Protein AF-A0A1E1WW56-F1 (afdb_monomer_lite)

Radius of gyration: 37.4 Å; chains: 1; bounding box: 67×15×117 Å

Sequence (88 aa):
LPQKPLRSHLAARYLLSEARKHQTTEKRLCRAHQELQAKMDTYRCYLASSRKGRELYLQYHARGERSVEESARLVGLGLPKPFEKPQD

Structure (mmCIF, N/CA/C/O backbone):
data_AF-A0A1E1WW56-F1
#
_entry.id   AF-A0A1E1WW56-F1
#
loop_
_atom_site.group_PDB
_atom_site.id
_atom_site.type_symbol
_atom_site.label_atom_id
_atom_site.label_alt_id
_atom_site.label_comp_id
_atom_site.label_asym_id
_atom_site.label_entity_id
_atom_site.label_seq_id
_atom_site.pdbx_PDB_ins_code
_atom_site.Cartn_x
_atom_site.Cartn_y
_atom_site.Cartn_z
_atom_site.occupancy
_atom_site.B_iso_or_equiv
_atom_site.auth_seq_id
_atom_site.auth_comp_id
_atom_site.auth_asym_id
_atom_site.auth_atom_id
_atom_site.pdbx_PDB_model_num
ATOM 1 N N . LEU A 1 1 ? 36.379 -4.251 -57.149 1.00 54.88 1 LEU A N 1
ATOM 2 C CA . LEU A 1 1 ? 35.515 -4.444 -55.956 1.00 54.88 1 LEU A CA 1
ATOM 3 C C . LEU A 1 1 ? 36.398 -4.858 -54.784 1.00 54.88 1 LEU A C 1
ATOM 5 O O . LEU A 1 1 ? 37.342 -5.605 -55.025 1.00 54.88 1 LEU A O 1
ATOM 9 N N . PRO A 1 2 ? 36.182 -4.342 -53.562 1.00 56.28 2 PRO A N 1
ATOM 10 C CA . PRO A 1 2 ? 37.063 -4.629 -52.434 1.00 56.28 2 PRO A CA 1
ATOM 11 C C . PRO A 1 2 ? 37.055 -6.134 -52.136 1.00 56.28 2 PRO A C 1
ATOM 13 O O . PRO A 1 2 ? 35.997 -6.748 -52.064 1.00 56.28 2 PRO A O 1
ATOM 16 N N . GLN A 1 3 ? 38.240 -6.727 -51.982 1.00 69.88 3 GLN A N 1
ATOM 17 C CA . GLN A 1 3 ? 38.417 -8.184 -51.883 1.00 69.88 3 GLN A CA 1
ATOM 18 C C . GLN A 1 3 ? 38.062 -8.783 -50.509 1.00 69.88 3 GLN A C 1
ATOM 20 O O . GLN A 1 3 ? 38.120 -9.994 -50.323 1.00 69.88 3 GLN A O 1
ATOM 25 N N . LYS A 1 4 ? 37.696 -7.950 -49.527 1.00 73.31 4 LYS A N 1
ATOM 26 C CA . LYS A 1 4 ? 37.330 -8.398 -48.178 1.00 73.31 4 LYS A CA 1
ATOM 27 C C . LYS A 1 4 ? 35.807 -8.449 -48.022 1.00 73.31 4 LYS A C 1
ATOM 29 O O . LYS A 1 4 ? 35.121 -7.550 -48.510 1.00 73.31 4 LYS A O 1
ATOM 34 N N . PRO A 1 5 ? 35.260 -9.449 -47.304 1.00 81.19 5 PRO A N 1
ATOM 35 C CA . PRO A 1 5 ? 33.822 -9.551 -47.088 1.00 81.19 5 PRO A CA 1
ATOM 36 C C . PRO A 1 5 ? 33.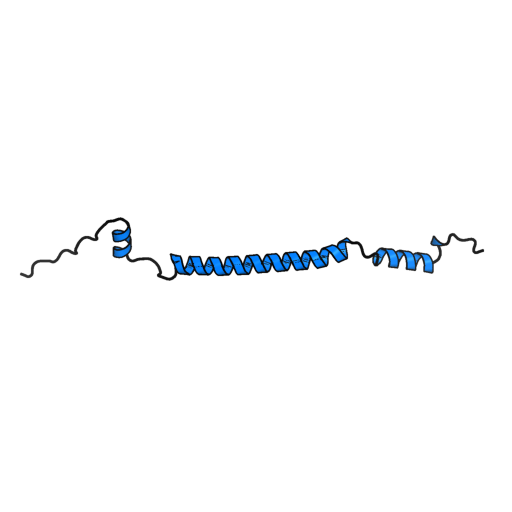312 -8.310 -46.349 1.00 81.19 5 PRO A C 1
ATOM 38 O O . PRO A 1 5 ? 33.919 -7.889 -45.366 1.00 81.19 5 PRO A O 1
ATOM 41 N N . LEU A 1 6 ? 32.177 -7.747 -46.772 1.00 78.06 6 LEU A N 1
ATOM 42 C CA . LEU A 1 6 ? 31.615 -6.489 -46.246 1.00 78.06 6 LEU A CA 1
ATOM 43 C C . LEU A 1 6 ? 31.536 -6.448 -44.705 1.00 78.06 6 LEU A C 1
ATOM 45 O O . LEU A 1 6 ? 31.811 -5.426 -44.086 1.00 78.06 6 LEU A O 1
ATOM 49 N N . ARG A 1 7 ? 31.248 -7.593 -44.073 1.00 75.88 7 ARG A N 1
ATOM 50 C CA . ARG A 1 7 ? 31.178 -7.772 -42.608 1.00 75.88 7 ARG A CA 1
ATOM 51 C C . ARG A 1 7 ? 32.504 -7.544 -41.873 1.00 75.88 7 ARG A C 1
ATOM 53 O O . ARG A 1 7 ? 32.496 -7.343 -40.664 1.00 75.88 7 ARG A O 1
ATOM 60 N N . SER A 1 8 ? 33.632 -7.605 -42.575 1.00 81.00 8 SER A N 1
ATOM 61 C CA . SER A 1 8 ? 34.961 -7.340 -42.012 1.00 81.00 8 SER A CA 1
ATOM 62 C C . SER A 1 8 ? 35.299 -5.849 -41.963 1.00 81.00 8 SER A C 1
ATOM 64 O O . SER A 1 8 ? 36.250 -5.459 -41.289 1.00 81.00 8 SER A O 1
ATOM 66 N N . HIS A 1 9 ? 34.508 -5.007 -42.634 1.00 88.56 9 HIS A N 1
ATOM 67 C CA . HIS A 1 9 ? 34.717 -3.569 -42.638 1.00 88.56 9 HIS A CA 1
ATOM 68 C C . HIS A 1 9 ? 34.327 -2.956 -41.285 1.00 88.56 9 HIS A C 1
ATOM 70 O O . HIS A 1 9 ? 33.261 -3.253 -40.745 1.00 88.56 9 HIS A O 1
ATOM 76 N N . LEU A 1 10 ? 35.162 -2.052 -40.758 1.00 89.12 10 LEU A N 1
ATOM 77 C CA . LEU A 1 10 ? 34.948 -1.401 -39.458 1.00 89.12 10 LEU A CA 1
ATOM 78 C C . LEU A 1 10 ? 33.579 -0.706 -39.365 1.00 89.12 10 LEU A C 1
ATOM 80 O O . LEU A 1 10 ? 32.823 -0.972 -38.438 1.00 89.12 10 LEU A O 1
ATOM 84 N N . ALA A 1 11 ? 33.233 0.107 -40.368 1.00 88.44 11 ALA A N 1
ATOM 85 C CA . ALA A 1 11 ? 31.930 0.763 -40.471 1.00 88.44 11 ALA A CA 1
ATOM 86 C C . ALA A 1 11 ? 30.757 -0.232 -40.447 1.00 88.44 11 ALA A C 1
ATOM 88 O O . ALA A 1 11 ? 29.793 -0.016 -39.721 1.00 88.44 11 ALA A O 1
ATOM 89 N N . ALA A 1 12 ? 30.859 -1.353 -41.170 1.00 89.81 12 ALA A N 1
ATOM 90 C CA . ALA A 1 12 ? 29.817 -2.379 -41.183 1.00 89.81 12 ALA A CA 1
ATOM 91 C C . ALA A 1 12 ? 29.675 -3.076 -39.821 1.00 89.81 12 ALA A C 1
ATOM 93 O O . ALA A 1 12 ? 28.560 -3.338 -39.377 1.00 89.81 12 ALA A O 1
ATOM 94 N N . ARG A 1 13 ? 30.789 -3.345 -39.127 1.00 90.25 13 ARG A N 1
ATOM 95 C CA . ARG A 1 13 ? 30.767 -3.907 -37.767 1.00 90.25 13 ARG A CA 1
ATOM 96 C C . ARG A 1 13 ? 30.159 -2.938 -36.763 1.00 90.25 13 ARG A C 1
ATOM 98 O O . ARG A 1 13 ? 29.354 -3.379 -35.953 1.00 90.25 13 ARG A O 1
ATOM 105 N N . TYR A 1 14 ? 30.519 -1.660 -36.849 1.00 91.19 14 TYR A N 1
ATOM 106 C CA . TYR A 1 14 ? 29.993 -0.607 -35.988 1.00 91.19 14 TYR A CA 1
ATOM 107 C C . TYR A 1 14 ? 28.486 -0.411 -36.198 1.00 91.19 14 TYR A C 1
ATOM 109 O O . TYR A 1 14 ? 27.718 -0.464 -35.244 1.00 91.19 14 TYR A O 1
ATOM 117 N N . LEU A 1 15 ? 28.041 -0.307 -37.454 1.00 89.88 15 LEU A N 1
ATOM 118 C CA . LEU A 1 15 ? 26.619 -0.239 -37.795 1.00 89.88 15 LEU A CA 1
ATOM 119 C C . LEU A 1 15 ? 25.854 -1.466 -37.297 1.00 89.88 15 LEU A C 1
ATOM 121 O O . LEU A 1 15 ? 24.794 -1.317 -36.704 1.00 89.88 15 LEU A O 1
ATOM 125 N N . LEU A 1 16 ? 26.390 -2.677 -37.478 1.00 89.75 16 LEU A N 1
ATOM 126 C CA . LEU A 1 16 ? 25.754 -3.901 -36.983 1.00 89.75 16 LEU A CA 1
ATOM 127 C C . LEU A 1 16 ? 25.738 -3.981 -35.450 1.00 89.75 16 LEU A C 1
ATOM 129 O O . LEU A 1 16 ? 24.768 -4.489 -34.890 1.00 89.75 16 LEU A O 1
ATOM 133 N N . SER A 1 17 ? 26.781 -3.516 -34.758 1.00 87.62 17 SER A N 1
ATOM 134 C 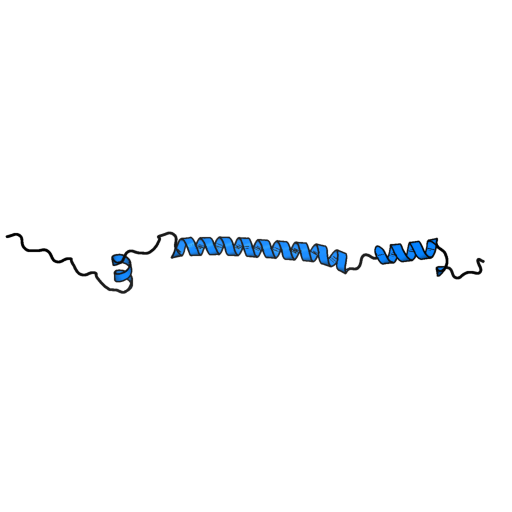CA . SER A 1 17 ? 26.806 -3.501 -33.293 1.00 87.62 17 SER A CA 1
ATOM 135 C C . SER A 1 17 ? 25.839 -2.474 -32.725 1.00 87.62 17 SER A C 1
ATOM 137 O O . SER A 1 17 ? 25.093 -2.809 -31.811 1.00 87.62 17 SER A O 1
ATOM 139 N N . GLU A 1 18 ? 25.799 -1.268 -33.292 1.00 87.25 18 GLU A N 1
ATOM 140 C CA . GLU A 1 18 ? 24.856 -0.226 -32.888 1.00 87.25 18 GLU A CA 1
ATOM 141 C C . GLU A 1 18 ? 23.419 -0.643 -33.213 1.00 87.25 18 GLU A C 1
ATOM 143 O O . GLU A 1 18 ? 22.554 -0.570 -32.346 1.00 87.25 18 GLU A O 1
ATOM 148 N N . ALA A 1 19 ? 23.170 -1.220 -34.393 1.00 84.81 19 ALA A N 1
ATOM 149 C CA . ALA A 1 19 ? 21.859 -1.748 -34.758 1.00 84.81 19 ALA A CA 1
ATOM 150 C C . ALA A 1 19 ? 21.392 -2.879 -33.833 1.00 84.81 19 ALA A C 1
ATOM 152 O O . ALA A 1 19 ? 20.209 -2.946 -33.540 1.00 84.81 19 ALA A O 1
ATOM 153 N N . ARG A 1 20 ? 22.287 -3.750 -33.341 1.00 82.38 20 ARG A N 1
ATOM 154 C CA . ARG A 1 20 ? 21.948 -4.800 -32.356 1.00 82.38 20 ARG A CA 1
ATOM 155 C C . ARG A 1 20 ? 21.742 -4.240 -30.950 1.00 82.38 20 ARG A C 1
ATOM 157 O O . ARG A 1 20 ? 20.835 -4.665 -30.245 1.00 82.38 20 ARG A O 1
ATOM 164 N N . LYS A 1 21 ? 22.577 -3.287 -30.537 1.00 80.12 21 LYS A N 1
ATOM 165 C CA . LYS A 1 21 ? 22.527 -2.636 -29.218 1.00 80.12 21 LYS A CA 1
ATOM 166 C C . LYS A 1 21 ? 21.285 -1.758 -29.059 1.00 80.12 21 LYS A C 1
ATOM 168 O O . LYS A 1 21 ? 20.687 -1.716 -27.986 1.00 80.12 21 LYS A O 1
ATOM 173 N N . HIS A 1 22 ? 20.899 -1.087 -30.139 1.00 72.62 22 HIS A N 1
ATOM 174 C CA . HIS A 1 22 ? 19.725 -0.229 -30.237 1.00 72.62 22 HIS A CA 1
ATOM 175 C C . HIS A 1 22 ? 18.575 -0.887 -30.992 1.00 72.62 22 HIS A C 1
ATOM 177 O O . HIS A 1 22 ? 17.592 -0.209 -31.284 1.00 72.62 22 HIS A O 1
ATOM 183 N N . GLN A 1 23 ? 18.655 -2.197 -31.258 1.00 72.75 23 GLN A N 1
ATOM 184 C CA . GLN A 1 23 ? 17.501 -2.966 -31.694 1.00 72.75 23 GLN A CA 1
ATOM 185 C C . GLN A 1 23 ? 16.474 -2.799 -30.582 1.00 72.75 23 GLN A C 1
ATOM 187 O O . GLN A 1 23 ? 16.656 -3.319 -29.476 1.00 72.75 23 GL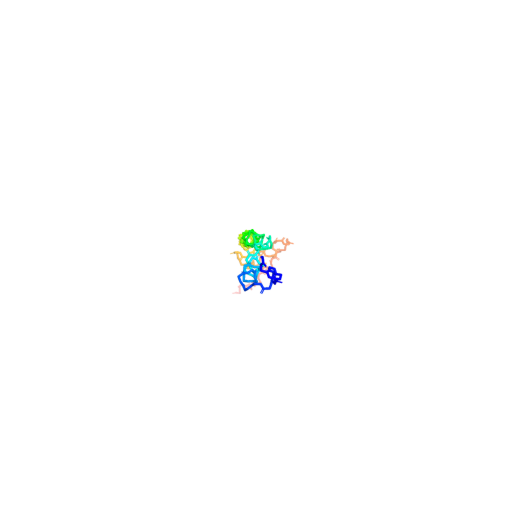N A O 1
ATOM 192 N N . THR A 1 24 ? 15.454 -1.981 -30.833 1.00 63.06 24 THR A N 1
ATOM 193 C CA . THR A 1 24 ? 14.307 -1.783 -29.957 1.00 63.06 24 THR A CA 1
ATOM 194 C C . THR A 1 24 ? 13.619 -3.127 -29.851 1.00 63.06 24 THR A C 1
ATOM 196 O O . THR A 1 24 ? 12.703 -3.456 -30.592 1.00 63.06 24 THR A O 1
ATOM 199 N N . THR A 1 25 ? 14.134 -3.963 -28.957 1.00 59.38 25 THR A N 1
ATOM 200 C CA . THR A 1 25 ? 13.497 -5.214 -28.606 1.00 59.38 25 THR A CA 1
ATOM 201 C C . THR A 1 25 ? 12.130 -4.829 -28.082 1.00 59.38 25 THR A C 1
ATOM 203 O O . THR A 1 25 ? 12.015 -3.945 -27.233 1.00 59.38 25 THR A O 1
ATOM 206 N N . GLU A 1 26 ? 11.090 -5.478 -28.587 1.00 56.53 26 GLU A N 1
ATOM 207 C CA . GLU A 1 26 ? 9.709 -5.286 -28.137 1.00 56.53 26 GLU A CA 1
ATOM 208 C C . GLU A 1 26 ? 9.621 -5.308 -26.603 1.00 56.53 26 GLU A C 1
ATOM 210 O O . GLU A 1 26 ? 8.861 -4.551 -26.013 1.00 56.53 26 GLU A O 1
ATOM 215 N N . LYS A 1 27 ? 10.522 -6.050 -25.942 1.00 55.59 27 LYS A N 1
ATOM 216 C CA . LYS A 1 27 ? 10.750 -6.048 -24.490 1.00 55.59 27 LYS A CA 1
ATOM 217 C C . LYS A 1 27 ? 10.952 -4.662 -23.859 1.00 55.59 27 LYS A C 1
ATOM 219 O O . LYS A 1 27 ? 10.464 -4.459 -22.757 1.00 55.59 27 LYS A O 1
ATOM 224 N N . ARG A 1 28 ? 11.649 -3.709 -24.490 1.00 58.72 28 ARG A N 1
ATOM 225 C CA . ARG A 1 28 ? 11.844 -2.349 -23.938 1.00 58.72 28 ARG A CA 1
ATOM 226 C C . ARG A 1 28 ? 10.565 -1.509 -23.996 1.00 58.72 28 ARG A C 1
ATOM 228 O O . ARG A 1 28 ? 10.282 -0.794 -23.041 1.00 58.72 28 ARG A O 1
ATOM 235 N N . LEU A 1 29 ? 9.792 -1.625 -25.077 1.00 60.94 29 LEU A N 1
ATOM 236 C CA . LEU A 1 29 ? 8.513 -0.920 -25.236 1.00 60.94 29 LEU A CA 1
ATOM 237 C C . LEU A 1 29 ? 7.404 -1.556 -24.383 1.00 60.94 29 LEU A C 1
ATOM 239 O O . LEU A 1 29 ? 6.699 -0.843 -23.672 1.00 60.94 29 LEU A O 1
ATOM 243 N N . CYS A 1 30 ? 7.303 -2.890 -24.381 1.00 61.31 30 CYS A N 1
ATOM 244 C CA . CYS A 1 30 ? 6.344 -3.624 -23.553 1.00 61.31 30 CYS A CA 1
ATOM 245 C C . CYS A 1 30 ? 6.588 -3.370 -22.064 1.00 61.31 30 CYS A C 1
ATOM 247 O O . CYS A 1 30 ? 5.640 -3.121 -21.328 1.00 61.31 30 CYS A O 1
ATOM 249 N N . ARG A 1 31 ? 7.854 -3.349 -21.624 1.00 65.31 31 ARG A N 1
ATOM 250 C CA . ARG A 1 31 ? 8.198 -3.153 -20.214 1.00 65.31 31 ARG A CA 1
ATOM 251 C C . ARG A 1 31 ? 7.778 -1.781 -19.690 1.00 65.31 31 ARG A C 1
ATOM 253 O O . ARG A 1 31 ? 7.170 -1.730 -18.635 1.00 65.31 31 ARG A O 1
ATOM 260 N N . ALA A 1 32 ? 8.015 -0.690 -20.418 1.00 68.62 32 ALA A N 1
ATOM 261 C CA . ALA A 1 32 ? 7.630 0.643 -19.940 1.00 68.62 32 ALA A CA 1
ATOM 262 C C . ALA A 1 32 ? 6.101 0.813 -19.809 1.00 68.62 32 ALA A C 1
ATOM 264 O O . ALA A 1 32 ? 5.618 1.371 -18.823 1.00 68.62 32 ALA A O 1
ATOM 265 N N . HIS A 1 33 ? 5.331 0.306 -20.778 1.00 69.56 33 HIS A N 1
ATOM 266 C CA . HIS A 1 33 ? 3.867 0.369 -20.735 1.00 69.56 33 HIS A CA 1
ATOM 267 C C . HIS A 1 33 ? 3.281 -0.533 -19.637 1.00 69.56 33 HIS A C 1
ATOM 269 O O . HIS A 1 33 ? 2.437 -0.087 -18.858 1.00 69.56 33 HIS A O 1
ATOM 275 N N . GLN A 1 34 ? 3.778 -1.768 -19.525 1.00 78.69 34 GLN A N 1
ATOM 276 C CA . GLN A 1 34 ? 3.368 -2.712 -18.481 1.00 78.69 34 GLN A CA 1
ATOM 277 C C . GLN A 1 34 ? 3.775 -2.229 -17.085 1.00 78.69 34 GLN A C 1
ATOM 279 O O . GLN A 1 34 ? 3.017 -2.399 -16.137 1.00 78.69 34 GLN A O 1
ATOM 284 N N . GLU A 1 35 ? 4.930 -1.575 -16.942 1.00 84.69 35 GLU A N 1
ATOM 285 C CA . GLU A 1 35 ? 5.362 -0.979 -15.675 1.00 84.69 35 GLU A CA 1
ATOM 286 C C . GLU A 1 35 ? 4.443 0.166 -15.242 1.00 84.69 35 GLU A C 1
ATOM 288 O O . GLU A 1 35 ? 4.133 0.277 -14.055 1.00 84.69 35 GLU A O 1
ATOM 293 N N . LEU A 1 36 ? 3.981 1.009 -16.174 1.00 87.62 36 LEU A N 1
ATOM 294 C CA . LEU A 1 36 ? 3.010 2.054 -15.849 1.00 87.62 36 LEU A CA 1
ATOM 295 C C . LEU A 1 36 ? 1.675 1.442 -15.415 1.00 87.62 36 LEU A C 1
ATOM 297 O O . LEU A 1 36 ? 1.164 1.820 -14.366 1.00 87.62 36 LEU A O 1
ATOM 301 N N . GLN A 1 37 ? 1.141 0.477 -16.166 1.00 90.94 37 GLN A N 1
ATOM 302 C CA . GLN A 1 37 ? -0.103 -0.210 -15.801 1.00 90.94 37 GLN A CA 1
ATOM 303 C C . GLN A 1 37 ? 0.004 -0.891 -14.431 1.00 90.94 37 GLN A C 1
ATOM 305 O O . GLN A 1 37 ? -0.818 -0.631 -13.557 1.00 90.94 37 GLN A O 1
ATOM 310 N N . ALA A 1 38 ? 1.079 -1.645 -14.187 1.00 90.88 38 ALA A N 1
ATOM 311 C CA . ALA A 1 38 ? 1.321 -2.298 -12.904 1.00 90.88 38 ALA A CA 1
ATOM 312 C C . ALA A 1 38 ? 1.397 -1.296 -11.739 1.00 90.88 38 ALA A C 1
ATOM 314 O O . ALA A 1 38 ? 0.858 -1.549 -10.660 1.00 90.88 38 ALA A O 1
ATOM 315 N N . LYS A 1 39 ? 2.025 -0.129 -11.943 1.00 94.75 39 LYS A N 1
ATOM 316 C CA . LYS A 1 39 ? 2.040 0.950 -10.942 1.00 94.75 39 LYS A CA 1
ATOM 317 C C . LYS A 1 39 ? 0.639 1.503 -10.688 1.00 94.75 39 LYS A C 1
ATOM 319 O O . LYS A 1 39 ? 0.259 1.659 -9.530 1.00 94.75 39 LYS A O 1
ATOM 324 N N . MET A 1 40 ? -0.128 1.777 -11.743 1.00 95.94 40 MET A N 1
ATOM 325 C CA . MET A 1 40 ? -1.502 2.280 -11.627 1.00 95.94 40 MET A CA 1
ATOM 326 C C . MET A 1 40 ? -2.390 1.301 -10.854 1.00 95.94 40 MET A C 1
ATOM 328 O O . MET A 1 40 ? -3.099 1.713 -9.935 1.00 95.94 40 MET A O 1
ATOM 332 N N . ASP A 1 41 ? -2.292 0.007 -11.158 1.00 96.81 41 ASP A N 1
ATOM 333 C CA . ASP A 1 41 ? -3.031 -1.047 -10.463 1.00 96.81 41 ASP A CA 1
ATOM 334 C C . ASP A 1 41 ? -2.614 -1.162 -8.994 1.00 96.81 41 ASP A C 1
ATOM 336 O O . ASP A 1 41 ? -3.467 -1.283 -8.110 1.00 96.81 41 ASP A O 1
ATOM 340 N N . THR A 1 42 ? -1.315 -1.029 -8.710 1.00 97.62 42 THR A N 1
ATOM 341 C CA . THR A 1 42 ? -0.789 -1.011 -7.339 1.00 97.62 42 THR A CA 1
ATOM 342 C C . THR A 1 42 ? -1.365 0.162 -6.544 1.00 97.62 42 THR A C 1
ATOM 344 O O . THR A 1 42 ? -1.889 -0.035 -5.446 1.00 97.62 42 THR A O 1
ATOM 347 N N . TYR A 1 43 ? -1.341 1.378 -7.099 1.00 98.00 43 TYR A N 1
ATOM 348 C CA . TYR A 1 43 ? -1.913 2.553 -6.436 1.00 98.00 43 TYR A CA 1
ATOM 349 C C . TYR A 1 43 ? -3.425 2.442 -6.265 1.00 98.00 43 TYR A C 1
ATOM 351 O O . TYR A 1 43 ? -3.952 2.789 -5.208 1.00 98.00 43 TYR A O 1
ATOM 359 N N . ARG A 1 44 ? -4.133 1.921 -7.268 1.00 98.00 44 ARG A N 1
ATOM 360 C CA . ARG A 1 44 ? -5.571 1.666 -7.177 1.00 98.00 44 ARG A CA 1
ATOM 361 C C . ARG A 1 44 ? -5.882 0.706 -6.030 1.00 98.00 44 ARG A C 1
ATOM 363 O O . ARG A 1 44 ? -6.763 1.005 -5.225 1.00 98.00 44 ARG A O 1
ATOM 370 N N . CYS A 1 45 ? -5.161 -0.412 -5.940 1.00 98.25 45 CYS A N 1
ATOM 371 C CA . CYS A 1 45 ? -5.317 -1.383 -4.861 1.00 98.25 45 CYS A CA 1
ATOM 372 C C . CYS A 1 45 ? -5.046 -0.739 -3.494 1.00 98.25 45 CYS A C 1
ATOM 374 O O . CYS A 1 45 ? -5.874 -0.845 -2.592 1.00 98.25 45 CYS A O 1
ATOM 376 N N . TYR A 1 46 ? -3.950 0.012 -3.371 1.00 98.44 46 TYR A N 1
ATOM 377 C CA . TYR A 1 46 ? -3.569 0.705 -2.140 1.00 98.44 46 TYR A CA 1
ATOM 378 C C . TYR A 1 46 ? -4.613 1.729 -1.670 1.00 98.44 46 TYR A C 1
ATOM 380 O O . TYR A 1 46 ? -4.968 1.778 -0.491 1.00 98.44 46 TYR A O 1
ATOM 388 N N . LEU A 1 47 ? -5.132 2.556 -2.581 1.00 98.50 47 LEU A N 1
ATOM 389 C CA . LEU A 1 47 ? -6.144 3.558 -2.244 1.00 98.50 47 LEU A CA 1
ATOM 390 C C . LEU A 1 47 ? -7.472 2.901 -1.857 1.00 98.50 47 LEU A C 1
ATOM 392 O O . LEU A 1 47 ? -8.123 3.341 -0.907 1.00 98.50 47 LEU A O 1
ATOM 396 N N . ALA A 1 48 ? -7.871 1.847 -2.573 1.00 98.44 48 ALA A N 1
ATOM 397 C CA . ALA A 1 48 ? -9.076 1.088 -2.261 1.00 98.44 48 ALA A CA 1
ATOM 398 C C . ALA A 1 48 ? -8.975 0.411 -0.886 1.00 98.44 48 ALA A C 1
ATOM 400 O O . ALA A 1 48 ? -9.882 0.557 -0.064 1.00 98.44 48 ALA A O 1
ATOM 401 N N . SER A 1 49 ? -7.859 -0.268 -0.607 1.00 98.31 49 SER A N 1
ATOM 402 C CA . SER A 1 49 ? -7.633 -0.956 0.665 1.00 98.31 49 SER A CA 1
ATOM 403 C C . SER A 1 49 ? -7.543 0.024 1.833 1.00 98.31 49 SER A C 1
ATOM 405 O O . SER A 1 49 ? -8.152 -0.218 2.869 1.00 98.31 49 SER A O 1
ATOM 407 N N . SER A 1 50 ? -6.888 1.174 1.651 1.00 98.12 50 SER A N 1
ATOM 408 C CA . SER A 1 50 ? -6.782 2.217 2.680 1.00 98.12 50 SER A CA 1
ATOM 409 C C . SER A 1 50 ? -8.149 2.806 3.047 1.00 98.12 50 SER A C 1
ATOM 411 O O . SER A 1 50 ? -8.459 2.988 4.225 1.00 98.12 50 SER A O 1
ATOM 413 N N . ARG A 1 51 ? -9.007 3.072 2.050 1.00 98.12 51 ARG A N 1
ATOM 414 C CA . ARG A 1 51 ? -10.386 3.537 2.288 1.00 98.12 51 ARG A CA 1
ATOM 415 C C . ARG A 1 51 ? -11.213 2.481 3.012 1.00 98.12 51 ARG A C 1
ATOM 417 O O . ARG A 1 51 ? -11.882 2.816 3.987 1.00 98.12 51 ARG A O 1
ATOM 424 N N . LYS A 1 52 ? -11.123 1.217 2.585 1.00 97.75 52 LYS A N 1
ATOM 425 C CA . LYS A 1 52 ? -11.833 0.111 3.238 1.00 97.75 52 LYS A CA 1
ATOM 426 C C . LYS A 1 52 ? -11.345 -0.114 4.668 1.00 97.75 52 LYS A C 1
ATOM 428 O O . LYS A 1 52 ? -12.158 -0.300 5.565 1.00 97.75 52 LYS A O 1
ATOM 433 N N . GLY A 1 53 ? -10.037 -0.034 4.900 1.00 96.31 53 GLY A N 1
ATOM 434 C CA . GLY A 1 53 ? -9.444 -0.122 6.232 1.00 96.31 53 GLY A CA 1
ATOM 435 C C . GLY A 1 53 ? -9.965 0.972 7.159 1.00 96.31 53 GLY A C 1
ATOM 436 O O . GLY A 1 53 ? -10.336 0.689 8.293 1.00 96.31 53 GLY A O 1
ATOM 437 N N . ARG A 1 54 ? -10.092 2.208 6.658 1.00 95.69 54 ARG A N 1
ATOM 438 C CA . ARG A 1 54 ? -10.695 3.307 7.422 1.00 95.69 54 ARG A CA 1
ATOM 439 C C . ARG A 1 54 ? -12.174 3.071 7.722 1.00 95.69 54 ARG A C 1
ATOM 441 O O . ARG A 1 54 ? -12.599 3.345 8.835 1.00 95.69 54 ARG A O 1
ATOM 448 N N . GLU A 1 55 ? -12.948 2.577 6.761 1.00 95.75 55 GLU A N 1
ATOM 449 C CA . GLU A 1 55 ? -14.362 2.235 6.967 1.00 95.75 55 GLU A CA 1
ATOM 450 C C . GLU A 1 55 ? -14.522 1.181 8.072 1.00 95.75 55 GLU A C 1
ATOM 452 O O . GLU A 1 55 ? -15.288 1.384 9.009 1.00 95.75 55 GLU A O 1
ATOM 457 N N . LEU A 1 56 ? -13.732 0.104 8.017 1.00 93.50 56 LEU A N 1
ATOM 458 C CA . LEU A 1 56 ? -13.733 -0.948 9.035 1.00 93.50 56 LEU A CA 1
ATOM 459 C C . LEU A 1 56 ? -13.282 -0.418 10.399 1.00 93.50 56 LEU A C 1
ATOM 461 O O . LEU A 1 56 ? -13.905 -0.713 11.416 1.00 93.50 56 LEU A O 1
ATOM 465 N N . TYR A 1 57 ? -12.236 0.408 10.432 1.00 91.62 57 TYR A N 1
ATOM 466 C CA . TYR A 1 57 ? -11.794 1.054 11.663 1.00 91.62 57 TYR A CA 1
ATOM 467 C C . TYR A 1 57 ? -12.903 1.923 12.265 1.00 91.62 57 TYR A C 1
ATOM 469 O O . TYR A 1 57 ? -13.168 1.839 13.461 1.00 91.62 57 TYR A O 1
ATOM 477 N N . LEU A 1 58 ? -13.604 2.710 11.446 1.00 89.88 58 LEU A N 1
ATOM 478 C CA . LEU A 1 58 ? -14.737 3.514 11.903 1.00 89.88 58 LEU A CA 1
ATOM 479 C C . LEU A 1 58 ? -15.895 2.653 12.417 1.00 89.88 58 LEU A C 1
ATOM 481 O O . LEU A 1 58 ? -16.524 3.003 13.411 1.00 89.88 58 LEU A O 1
ATOM 485 N N . GLN A 1 59 ? -16.155 1.519 11.775 1.00 87.75 59 GLN A N 1
ATOM 486 C CA . GLN A 1 59 ? -17.237 0.622 12.160 1.00 87.75 59 GLN A CA 1
ATOM 487 C C . GLN A 1 59 ? -16.958 -0.120 13.474 1.00 87.75 59 GLN A C 1
ATOM 489 O O . GLN A 1 59 ? -17.866 -0.277 14.290 1.00 87.75 59 GLN A O 1
ATOM 494 N N . TYR A 1 60 ? -15.724 -0.584 13.680 1.00 84.75 60 TYR A N 1
ATOM 495 C CA . TYR A 1 60 ? -15.402 -1.516 14.765 1.00 84.75 60 TYR A CA 1
ATOM 496 C C . TYR A 1 60 ? -14.520 -0.927 15.868 1.00 84.75 60 TYR A C 1
ATOM 498 O O . TYR A 1 60 ? -14.627 -1.360 17.011 1.00 84.75 60 TYR A O 1
ATOM 506 N N . HIS A 1 61 ? -13.681 0.065 15.563 1.00 81.06 61 HIS A N 1
ATOM 507 C CA . HIS A 1 61 ? -12.664 0.580 16.486 1.00 81.06 61 HIS A CA 1
ATOM 508 C C . HIS A 1 61 ? -12.816 2.066 16.838 1.00 81.06 61 HIS A C 1
ATOM 510 O O . HIS A 1 61 ? -12.209 2.509 17.809 1.00 81.06 61 HIS A O 1
ATOM 516 N N . ALA A 1 62 ? -13.638 2.848 16.128 1.00 68.94 62 ALA A N 1
ATOM 517 C CA . ALA A 1 62 ? -13.758 4.284 16.412 1.00 68.94 62 ALA A CA 1
ATOM 518 C C . ALA A 1 62 ? -14.444 4.621 17.742 1.00 68.94 62 ALA A C 1
ATOM 520 O O . ALA A 1 62 ? -14.235 5.714 18.259 1.00 68.94 62 ALA A O 1
ATOM 521 N N . ARG A 1 63 ? -15.246 3.708 18.308 1.00 76.56 63 ARG A N 1
ATOM 522 C CA . ARG A 1 63 ? -15.869 3.888 19.632 1.00 76.56 63 ARG A CA 1
ATOM 523 C C . ARG A 1 63 ? -15.013 3.375 20.798 1.00 76.56 63 ARG A C 1
ATOM 525 O O . ARG A 1 63 ? -15.405 3.593 21.938 1.00 76.56 63 ARG A O 1
ATOM 532 N N . GLY A 1 64 ? -13.871 2.734 20.528 1.00 78.31 64 GLY A N 1
ATOM 533 C CA . GLY A 1 64 ? -13.088 2.022 21.544 1.00 78.31 64 GLY A CA 1
ATOM 534 C C . GLY A 1 64 ? -13.741 0.709 21.994 1.00 78.31 64 GLY A C 1
ATOM 535 O O . GLY A 1 64 ? -14.714 0.243 21.395 1.00 78.31 64 GLY A O 1
ATOM 536 N N . GLU A 1 65 ? -13.185 0.093 23.038 1.00 79.62 65 GLU A N 1
ATOM 537 C CA . GLU A 1 65 ? -13.788 -1.082 23.674 1.00 79.62 65 GLU A CA 1
ATOM 538 C C . GLU A 1 65 ? -15.075 -0.687 24.414 1.00 79.62 65 GLU A C 1
ATOM 540 O O . GLU A 1 65 ? -15.134 0.345 25.084 1.00 79.62 65 GLU A O 1
ATOM 545 N N . ARG A 1 66 ? -16.130 -1.497 24.267 1.00 83.56 66 ARG A N 1
ATOM 546 C CA . ARG A 1 66 ? -17.423 -1.270 24.934 1.00 83.56 66 ARG A CA 1
ATOM 547 C C . ARG A 1 66 ? -17.285 -1.499 26.437 1.00 83.56 66 ARG A C 1
ATOM 549 O O . ARG A 1 66 ? -16.486 -2.333 26.860 1.00 83.56 66 ARG A O 1
ATOM 556 N N . SER A 1 67 ? -18.106 -0.825 27.244 1.00 87.75 67 SER A N 1
ATOM 557 C CA . SER A 1 67 ? -18.112 -1.076 28.691 1.00 87.75 67 SER A CA 1
ATOM 558 C C . SER A 1 67 ? -18.597 -2.495 29.015 1.00 87.75 67 SER A C 1
ATOM 560 O O . SER A 1 67 ? -19.230 -3.169 28.191 1.00 87.75 67 SER A O 1
ATOM 562 N N . VAL A 1 68 ? -18.336 -2.952 30.243 1.00 87.12 68 VAL A N 1
ATOM 563 C CA . VAL A 1 68 ? -18.825 -4.251 30.723 1.00 87.12 68 VAL A CA 1
ATOM 564 C C . VAL A 1 68 ? -20.362 -4.288 30.718 1.00 87.12 68 VAL A C 1
ATOM 566 O O . VAL A 1 68 ? -20.926 -5.290 30.279 1.00 87.12 68 VAL A O 1
ATOM 569 N N . GLU A 1 69 ? -21.060 -3.197 31.087 1.00 89.56 69 GLU A N 1
ATOM 570 C CA . GLU A 1 69 ? -22.532 -3.122 30.969 1.00 89.56 69 GLU A CA 1
ATOM 571 C C . GLU A 1 69 ? -23.016 -3.271 29.527 1.00 89.56 69 GLU A C 1
ATOM 573 O O . GLU A 1 69 ? -24.019 -3.936 29.262 1.00 89.56 69 GLU A O 1
ATOM 578 N N . GLU A 1 70 ? -22.386 -2.569 28.588 1.00 88.50 70 GLU A N 1
ATOM 579 C CA . GLU A 1 70 ? -22.786 -2.615 27.182 1.00 88.50 70 GLU A CA 1
ATOM 580 C C . GLU A 1 70 ? -22.554 -4.002 26.590 1.00 88.50 70 GLU A C 1
ATOM 582 O O . GLU A 1 70 ? -23.411 -4.516 25.872 1.00 88.50 70 GLU A O 1
ATOM 587 N N . SER A 1 71 ? -21.431 -4.625 26.940 1.00 89.62 71 SER A N 1
ATOM 588 C CA . SER A 1 71 ? -21.081 -5.972 26.497 1.00 89.62 71 SER A CA 1
ATOM 589 C C . SER A 1 71 ? -22.034 -7.024 27.068 1.00 89.62 71 SER A C 1
ATOM 591 O O . SER A 1 71 ? -22.521 -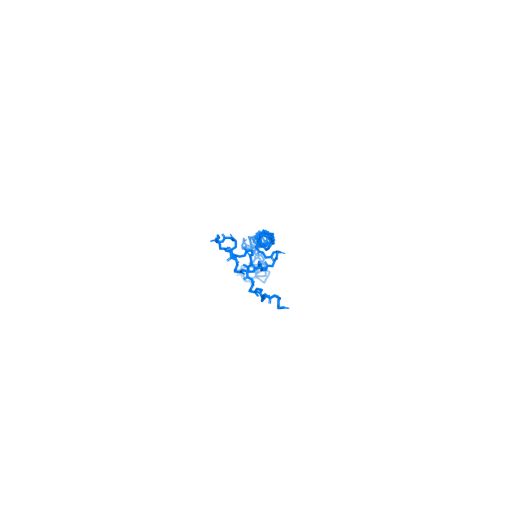7.864 26.315 1.00 89.62 71 SER A O 1
ATOM 593 N N . ALA A 1 72 ? -22.380 -6.937 28.359 1.00 92.19 72 ALA A N 1
ATOM 594 C CA . ALA A 1 72 ? -23.365 -7.819 28.990 1.00 92.19 72 ALA A CA 1
ATOM 595 C C . ALA A 1 72 ? -24.740 -7.715 28.306 1.00 92.19 72 ALA A C 1
ATOM 597 O O . ALA A 1 72 ? -25.351 -8.731 27.974 1.00 92.19 72 ALA A O 1
ATOM 598 N N . ARG A 1 73 ? -25.192 -6.495 27.988 1.00 91.31 73 ARG A N 1
ATOM 599 C CA . ARG A 1 73 ? -26.484 -6.277 27.317 1.00 91.31 73 ARG A CA 1
ATOM 600 C C . ARG A 1 73 ? -26.562 -6.879 25.915 1.00 91.31 73 ARG A C 1
ATOM 602 O O . ARG A 1 73 ? -27.631 -7.347 25.535 1.00 91.31 73 ARG A O 1
ATOM 609 N N . LEU A 1 74 ? -25.464 -6.911 25.155 1.00 90.50 74 LEU A N 1
ATOM 610 C CA . LEU A 1 74 ? -25.447 -7.507 23.807 1.00 90.50 74 LEU A CA 1
ATOM 611 C C . LEU A 1 74 ? -25.775 -8.999 23.806 1.00 90.50 74 LEU A C 1
ATOM 613 O O . LEU A 1 74 ? -26.333 -9.499 22.834 1.00 90.50 74 LEU A O 1
ATOM 617 N N . VAL A 1 75 ? -25.422 -9.694 24.885 1.00 92.62 75 VAL A N 1
ATOM 618 C CA . VAL A 1 75 ? -25.661 -11.131 25.057 1.00 92.62 75 VAL A CA 1
ATOM 619 C C . VAL A 1 75 ? -26.890 -11.420 25.928 1.00 92.62 75 VAL A C 1
ATOM 621 O O . VAL A 1 75 ? -27.111 -12.562 26.315 1.00 92.62 75 VAL A O 1
ATOM 624 N N . GLY A 1 76 ? -27.699 -10.400 26.241 1.00 93.00 76 GLY A N 1
ATOM 625 C CA . GLY A 1 76 ? -28.908 -10.543 27.058 1.00 93.00 76 GLY A CA 1
ATOM 626 C C . GLY A 1 76 ? -28.649 -10.713 28.559 1.00 93.00 76 GLY A C 1
ATOM 627 O O . GLY A 1 76 ? -29.533 -11.167 29.281 1.00 93.00 76 GLY A O 1
ATOM 628 N N . LEU A 1 77 ? -27.456 -10.354 29.039 1.00 92.62 77 LEU A N 1
ATOM 629 C CA . LEU A 1 77 ? -27.084 -10.403 30.452 1.00 92.62 77 LEU A CA 1
ATOM 630 C C . LEU A 1 77 ? -27.219 -9.021 31.111 1.00 92.62 77 LEU A C 1
ATOM 632 O O . LEU A 1 77 ? -27.017 -7.979 30.485 1.00 92.62 77 LEU A O 1
ATOM 636 N N . GLY A 1 78 ? -27.542 -9.019 32.403 1.00 90.69 78 GLY A N 1
ATOM 637 C CA . GLY A 1 78 ? -27.538 -7.831 33.257 1.00 90.69 78 GLY A CA 1
ATOM 638 C C . GLY A 1 78 ? -26.411 -7.902 34.283 1.00 90.69 78 GLY A C 1
ATOM 639 O O . GLY A 1 78 ? -26.042 -8.990 34.725 1.00 90.69 78 GLY A O 1
ATOM 640 N N . LEU A 1 79 ? -25.870 -6.748 34.675 1.00 89.06 79 LEU A N 1
ATOM 641 C CA . LEU A 1 79 ? -24.926 -6.683 35.790 1.00 89.06 79 LEU A CA 1
ATOM 642 C C . LEU A 1 79 ? -25.665 -6.752 37.132 1.00 89.06 79 LEU A C 1
ATOM 644 O O . LEU A 1 79 ? -26.768 -6.205 37.254 1.00 89.06 79 LEU A O 1
ATOM 648 N N . PRO A 1 80 ? -25.071 -7.404 38.145 1.00 89.25 80 PRO A N 1
ATOM 649 C CA . PRO A 1 80 ? -25.630 -7.417 39.485 1.00 89.25 80 PRO A CA 1
ATOM 650 C C . PRO A 1 80 ? -25.615 -6.003 40.074 1.00 89.25 80 PRO A C 1
ATOM 652 O O . PRO A 1 80 ? -24.670 -5.240 39.869 1.00 89.25 80 PRO A O 1
ATOM 655 N N . LYS A 1 81 ? -26.662 -5.656 40.829 1.00 84.44 81 LYS A N 1
ATOM 656 C CA . LYS A 1 81 ? -26.666 -4.410 41.599 1.00 84.44 81 LYS A CA 1
ATOM 657 C C . LYS A 1 81 ? -25.630 -4.523 42.725 1.00 84.44 81 LYS A C 1
ATOM 659 O O . LYS A 1 81 ? -25.588 -5.570 43.377 1.00 84.44 81 LYS A O 1
ATOM 664 N N . PRO A 1 82 ? -24.806 -3.489 42.962 1.00 81.19 82 PRO A N 1
ATOM 665 C CA . PRO A 1 82 ? -23.921 -3.475 44.116 1.00 81.19 82 PRO A CA 1
ATOM 666 C C . PRO A 1 82 ? -24.749 -3.582 45.402 1.00 81.19 82 PRO A C 1
ATOM 668 O O . PRO A 1 82 ? -25.856 -3.054 45.491 1.00 81.19 82 PRO A O 1
ATOM 671 N N . PHE A 1 83 ? -24.224 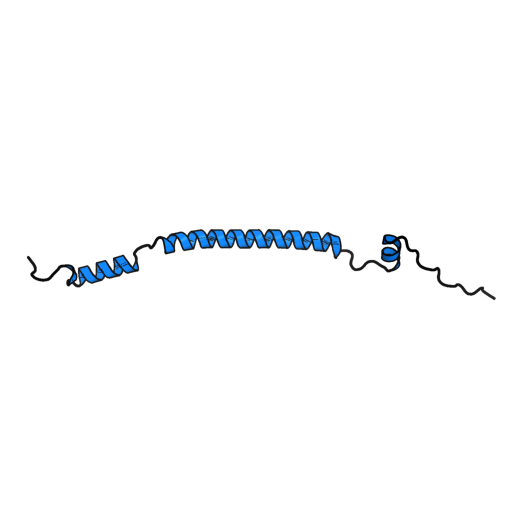-4.316 46.381 1.00 84.25 83 PHE A N 1
ATOM 672 C CA . PHE A 1 83 ? -24.868 -4.486 47.679 1.00 84.25 83 PHE A CA 1
ATOM 673 C C . PHE A 1 83 ? -24.813 -3.171 48.464 1.00 84.25 83 PHE A C 1
ATOM 675 O O . PHE A 1 83 ? -23.727 -2.666 48.752 1.00 84.25 83 PHE A O 1
ATOM 682 N N . GLU A 1 84 ? -25.975 -2.635 48.828 1.00 83.81 84 GLU A N 1
ATOM 683 C CA . GLU A 1 84 ? -26.088 -1.491 49.730 1.00 83.81 84 GLU A CA 1
ATOM 684 C C . GLU A 1 84 ? -26.244 -2.005 51.165 1.00 83.81 84 GLU A C 1
ATOM 686 O O . GLU A 1 84 ? -27.128 -2.816 51.453 1.00 83.81 84 GLU A O 1
ATOM 691 N N . LYS A 1 85 ? -25.370 -1.555 52.077 1.00 81.25 85 LYS A N 1
ATOM 692 C CA . LYS A 1 85 ? -25.569 -1.810 53.507 1.00 81.25 85 LYS A CA 1
ATOM 693 C C . LYS A 1 85 ? -26.781 -1.002 53.986 1.00 81.25 85 LYS A C 1
ATOM 695 O O . LYS A 1 85 ? -26.851 0.184 53.660 1.00 81.25 85 LYS A O 1
ATOM 700 N N . PRO A 1 86 ? -27.689 -1.595 54.777 1.00 81.81 86 PRO A N 1
ATOM 7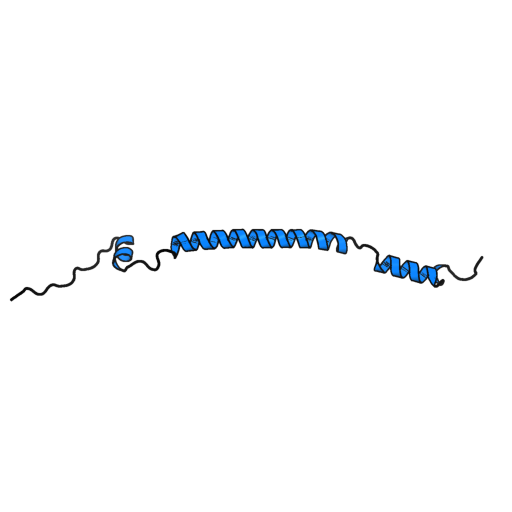01 C CA . PRO A 1 86 ? -28.714 -0.818 55.459 1.00 81.81 86 PRO A CA 1
ATOM 702 C C . PRO A 1 86 ? -28.046 0.236 56.356 1.00 81.81 86 PRO A C 1
ATOM 704 O O . PRO A 1 86 ? -27.027 -0.046 56.987 1.00 81.81 86 PRO A O 1
ATOM 707 N N . GLN A 1 87 ? -28.578 1.461 56.338 1.00 74.62 87 GLN A N 1
ATOM 708 C CA . GLN A 1 87 ? -28.176 2.517 57.268 1.00 74.62 87 GLN A CA 1
ATOM 709 C C . GLN A 1 87 ? -28.778 2.191 58.640 1.00 74.62 87 GLN A C 1
ATOM 711 O O . GLN A 1 87 ? -30.002 2.131 58.757 1.00 74.62 87 GLN A O 1
ATOM 716 N N . ASP A 1 88 ? -27.903 1.937 59.616 1.00 66.88 88 ASP A N 1
ATOM 717 C CA . ASP A 1 88 ? -28.228 1.810 61.044 1.00 66.88 88 ASP A CA 1
ATOM 718 C C . ASP A 1 88 ? -28.541 3.180 61.673 1.00 66.88 88 ASP A C 1
ATOM 720 O O . ASP A 1 88 ? -27.862 4.172 61.302 1.00 66.88 88 ASP A O 1
#

Secondary structure (DSSP, 8-state):
--SS-GGGSHHHHHHHHHHHHS---HHHHHHHHHHHHHHHHHHHHHHHHHHHHHHHHHHHTTT-SPPHHHHHHHTT--PPPPPPPP--

Foldseek 3Di:
DDPDDPCPDPVNVVVVVCCVVPVPDVCVVCVVVVVVVVVVVVVVVVVVVVVVVVVVCVVPPPVHDDDPQVVLVVVPHHDDDDDDDDDD

Organism: NCBI:txid187763

pLDDT: mean 83.86, std 11.88, range [54.88, 98.5]

InterPro domains:
  IPR037667 Protein FMC1 homologue [PTHR31716] (5-82)